Protein AF-A0A099NT18-F1 (afdb_monomer)

Nearest PDB structures (foldseek):
  1s94-assembly1_A  TM=5.233E-01  e=1.262E-01  Doryteuthis pealeii
  3lg7-assembly1_C  TM=5.034E-01  e=2.166E-01  synthetic construct
  5aqh-assembly1_B  TM=5.346E-01  e=1.780E+00  Homo sapiens

Radius of gyration: 22.54 Å; Cα contacts (8 Å, |Δi|>4): 81; chains: 1; bounding box: 54×45×61 Å

Foldseek 3Di:
DPPVVVVVVVVVVVVVVVVVVVVVVVVVVLVQLLCVLVVHDRPPDDDDDDDDDDDDDPPPPDDPPPPCPPPVLSVVLVVLLVQLVVLLVVLVVLVVVLVVDDVVRDVCNVVSVVVNVVSLVVLVVSLVVLVCSLVVDPDPSSSVSSCVSCVVVNVSSVVSNVVCCDVPVPDD

Sequence (172 aa):
MKKEGKRQNDAYKDINNLVKQNAKLSQQSWNINLKELLGLPSSSASTNATNNTLSRDTSDYDLGVNISLDTAKIESVKLTHTAAMEFLKLFWTQFNKTAESTPATDPNFKSDLIKLRKYYFSIRRCLERVDSQINNSEDEKEKEIKKQLLAPLIQSLKSALNRYEVSIVKPK

Solvent-accessible surface area (backbone atoms only — not comparable to full-atom values): 10254 Å² total; per-residue (Å²): 143,75,66,67,68,53,55,51,54,53,50,53,51,51,52,51,50,50,52,53,49,50,53,51,52,50,55,49,53,53,52,51,52,50,32,53,74,69,71,41,85,69,94,81,80,80,91,73,91,82,82,88,82,96,74,96,69,97,70,94,77,82,63,97,64,90,73,74,70,48,67,68,58,54,50,51,50,51,50,51,50,52,55,41,51,52,46,49,52,54,33,51,56,45,46,54,55,52,71,79,44,41,80,89,77,29,94,56,41,69,62,49,52,52,51,40,52,52,33,52,54,50,44,53,51,39,50,54,48,51,52,48,62,32,64,73,48,90,50,68,68,60,26,51,52,44,45,62,74,42,41,69,56,52,53,52,46,52,50,51,52,51,51,47,41,55,66,68,73,54,62,129

Mean predicted aligned error: 13.45 Å

Organism: Pichia kudriavzevii (NCBI:txid4909)

Secondary structure (DSSP, 8-state):
--SHHHHHHHHHHHHHHHHHHHHHHHHHHHHHHHHHHTT---S--------------------SS-----HHHHHHHHHHHHHHHHHHHHHHHHHHHHHS--TTT-TTHHHHHHHHHHHHHHHHHHHHHHHHHHHT-S-HHHHHHHHHHHHHHHHHHHHHHHHHIIIIIS--

pLDDT: mean 75.73, std 19.55, range [30.39, 96.69]

Structure (mmCIF, N/CA/C/O backbone):
data_AF-A0A099NT18-F1
#
_entry.id   AF-A0A099NT18-F1
#
loop_
_atom_site.group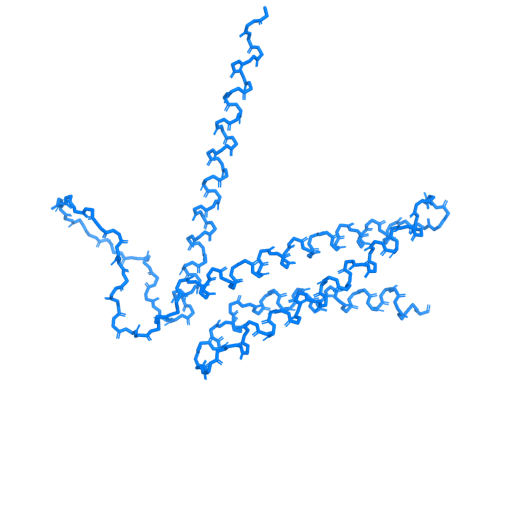_PDB
_atom_site.id
_atom_site.type_symbol
_atom_site.label_atom_id
_atom_site.label_alt_id
_atom_site.label_comp_id
_atom_site.label_asym_id
_atom_site.label_entity_id
_atom_site.label_seq_id
_atom_site.pdbx_PDB_ins_code
_atom_site.Cartn_x
_atom_site.Cartn_y
_atom_site.Cartn_z
_atom_site.occupancy
_atom_site.B_iso_or_equiv
_atom_site.auth_seq_id
_atom_site.auth_comp_id
_atom_site.auth_asym_id
_atom_site.auth_atom_id
_atom_site.pdbx_PDB_model_num
ATOM 1 N N . MET A 1 1 ? 33.902 35.297 7.355 1.00 46.06 1 MET A N 1
ATOM 2 C CA . MET A 1 1 ? 33.156 34.029 7.155 1.00 46.06 1 MET A CA 1
ATOM 3 C C . MET A 1 1 ? 32.213 33.687 8.333 1.00 46.06 1 MET A C 1
ATOM 5 O O . MET A 1 1 ? 32.282 32.590 8.857 1.00 46.06 1 MET A O 1
ATOM 9 N N . LYS A 1 2 ? 31.308 34.586 8.776 1.00 52.38 2 LYS A N 1
ATOM 10 C CA . LYS A 1 2 ? 30.372 34.324 9.910 1.00 52.38 2 LYS A CA 1
ATOM 11 C C . LYS A 1 2 ? 28.874 34.323 9.533 1.00 52.38 2 LYS A C 1
ATOM 13 O O . LYS A 1 2 ? 28.034 34.123 10.403 1.00 52.38 2 LYS A O 1
ATOM 18 N N . LYS A 1 3 ? 28.518 34.570 8.264 1.00 53.88 3 LYS A N 1
ATOM 19 C CA . LYS A 1 3 ? 27.113 34.700 7.820 1.00 53.88 3 LYS A CA 1
ATOM 20 C C . LYS A 1 3 ? 26.471 33.368 7.387 1.00 53.88 3 LYS A C 1
ATOM 22 O O . LYS A 1 3 ? 25.274 33.206 7.599 1.00 53.88 3 LYS A O 1
ATOM 27 N N . GLU A 1 4 ? 27.250 32.408 6.881 1.00 51.25 4 GLU A N 1
ATOM 28 C CA . GLU A 1 4 ? 26.756 31.094 6.420 1.00 51.25 4 GLU A CA 1
ATOM 29 C C . GLU A 1 4 ? 26.153 30.240 7.554 1.00 51.25 4 GLU A C 1
ATOM 31 O O . GLU A 1 4 ? 25.056 29.705 7.421 1.00 51.25 4 GLU A O 1
ATOM 36 N N . GLY A 1 5 ? 26.824 30.170 8.712 1.00 52.75 5 GLY A N 1
ATOM 37 C CA . GLY A 1 5 ? 26.396 29.317 9.832 1.00 52.75 5 GLY A CA 1
ATOM 38 C C . GLY A 1 5 ? 25.116 29.778 10.541 1.00 52.75 5 GLY A C 1
ATOM 39 O O . GLY A 1 5 ? 24.416 28.962 11.135 1.00 52.75 5 GLY A O 1
ATOM 40 N N . LYS A 1 6 ? 24.768 31.072 10.452 1.00 55.78 6 LYS A N 1
ATOM 41 C CA . LYS A 1 6 ? 23.513 31.606 11.015 1.00 55.78 6 LYS A CA 1
ATOM 42 C C . LYS A 1 6 ? 22.309 31.193 10.161 1.00 55.78 6 LYS A C 1
ATOM 44 O O . LYS A 1 6 ? 21.336 30.680 10.695 1.00 55.78 6 LYS A O 1
ATOM 49 N N . ARG A 1 7 ? 22.441 31.293 8.830 1.00 58.66 7 ARG A N 1
ATOM 50 C CA . ARG A 1 7 ? 21.402 30.888 7.866 1.00 58.66 7 ARG A CA 1
ATOM 51 C C . ARG A 1 7 ? 21.098 29.392 7.915 1.00 58.66 7 ARG A C 1
ATOM 53 O O . ARG A 1 7 ? 19.942 29.010 7.797 1.00 58.66 7 ARG A O 1
ATOM 60 N N . GLN A 1 8 ? 22.114 28.552 8.121 1.00 58.59 8 GLN A N 1
ATOM 61 C CA . GLN A 1 8 ? 21.904 27.114 8.303 1.00 58.59 8 GLN A CA 1
ATOM 62 C C . GLN A 1 8 ? 21.133 26.812 9.596 1.00 58.59 8 GLN A C 1
ATOM 64 O O . GLN A 1 8 ? 20.204 26.016 9.565 1.00 58.59 8 GLN A O 1
ATOM 69 N N . ASN A 1 9 ? 21.462 27.468 10.716 1.00 70.06 9 ASN A N 1
ATOM 70 C CA . ASN A 1 9 ? 20.764 27.268 11.994 1.00 70.06 9 ASN A CA 1
ATOM 71 C C . ASN A 1 9 ? 19.286 27.696 11.922 1.00 70.06 9 ASN A C 1
ATOM 73 O O . ASN A 1 9 ? 18.413 26.981 12.412 1.00 70.06 9 ASN A O 1
ATOM 77 N N . ASP A 1 10 ? 19.010 28.815 11.249 1.00 71.00 10 ASP A N 1
ATOM 78 C CA . ASP A 1 10 ? 17.645 29.297 11.023 1.00 71.00 10 ASP A CA 1
ATOM 79 C C . ASP A 1 10 ? 16.863 28.335 10.106 1.00 71.00 10 ASP A C 1
ATOM 81 O O . ASP A 1 10 ? 15.758 27.925 10.454 1.00 71.00 10 ASP A O 1
ATOM 85 N N . ALA A 1 11 ? 17.480 27.833 9.027 1.00 66.12 11 ALA A N 1
ATOM 86 C CA . ALA A 1 11 ? 16.874 26.815 8.164 1.00 66.12 11 ALA A CA 1
ATOM 87 C C . ALA A 1 11 ? 16.577 25.496 8.907 1.00 66.12 11 ALA A C 1
ATOM 89 O O . ALA A 1 11 ? 15.520 24.898 8.711 1.00 66.12 11 ALA A O 1
ATOM 90 N N . TYR A 1 12 ? 17.466 25.044 9.799 1.00 68.62 12 TYR A N 1
ATOM 91 C CA . TYR A 1 12 ? 17.216 23.861 10.632 1.00 68.62 12 TYR A CA 1
ATOM 92 C C . TYR A 1 12 ? 16.039 24.061 11.593 1.00 68.62 12 TYR A C 1
ATOM 94 O O . TYR A 1 12 ? 15.249 23.135 11.798 1.00 68.62 12 TYR A O 1
ATOM 102 N N . LYS A 1 13 ? 15.898 25.255 12.181 1.00 76.81 13 LYS A N 1
ATOM 103 C CA . LYS A 1 13 ? 14.752 25.584 13.040 1.00 76.81 13 LYS A CA 1
ATOM 104 C C . LYS A 1 13 ? 13.451 25.617 12.249 1.00 76.81 13 LYS A C 1
ATOM 106 O O . LYS A 1 13 ? 12.469 25.041 12.712 1.00 76.81 13 LYS A O 1
ATOM 111 N N . ASP A 1 14 ? 13.461 26.212 11.062 1.00 75.38 14 ASP A N 1
ATOM 112 C CA . ASP A 1 14 ? 12.287 26.280 10.192 1.00 75.38 14 ASP A CA 1
ATOM 113 C C . ASP A 1 14 ? 11.844 24.890 9.731 1.00 75.38 14 ASP A C 1
ATOM 115 O O . ASP A 1 14 ? 10.663 24.556 9.832 1.00 75.38 14 ASP A O 1
ATOM 119 N N . ILE A 1 15 ? 12.787 24.025 9.339 1.00 71.19 15 ILE A N 1
ATOM 120 C CA . ILE A 1 15 ? 12.497 22.625 8.998 1.00 71.19 15 ILE A CA 1
ATOM 121 C C . ILE A 1 15 ? 11.903 21.889 10.203 1.00 71.19 15 ILE A C 1
ATOM 123 O O . ILE A 1 15 ? 10.886 21.213 10.069 1.00 71.19 15 ILE A O 1
ATOM 127 N N . ASN A 1 16 ? 12.488 22.028 11.395 1.00 73.19 16 ASN A N 1
ATOM 128 C CA . ASN A 1 16 ? 11.977 21.358 12.593 1.00 73.19 16 ASN A CA 1
ATOM 129 C C . ASN A 1 16 ? 10.567 21.849 12.968 1.00 73.19 16 ASN A C 1
ATOM 131 O O . ASN A 1 16 ? 9.706 21.058 13.352 1.00 73.19 16 ASN A O 1
ATOM 135 N N . ASN A 1 17 ? 10.307 23.149 12.822 1.00 76.00 17 ASN A N 1
ATOM 136 C CA . ASN A 1 17 ? 8.990 23.732 13.060 1.00 76.00 17 ASN A CA 1
ATOM 137 C C . ASN A 1 17 ? 7.957 23.227 12.043 1.00 76.00 17 ASN A C 1
ATOM 139 O O . ASN A 1 17 ? 6.862 22.839 12.448 1.00 76.00 17 ASN A O 1
ATOM 143 N N . LEU A 1 18 ? 8.320 23.146 10.759 1.00 69.62 18 LEU A N 1
ATOM 144 C CA . LEU A 1 18 ? 7.474 22.571 9.709 1.00 69.62 18 LEU A CA 1
ATOM 145 C C . LEU A 1 18 ? 7.163 21.095 9.971 1.00 69.62 18 LEU A C 1
ATOM 147 O O . LEU A 1 18 ? 6.011 20.679 9.876 1.00 69.62 18 LEU A O 1
ATOM 151 N N . VAL A 1 19 ? 8.165 20.302 10.359 1.00 66.94 19 VAL A N 1
ATOM 152 C CA . VAL A 1 19 ? 7.977 18.884 10.702 1.00 66.94 19 VAL A CA 1
ATOM 153 C C . VAL A 1 19 ? 7.013 18.736 11.880 1.00 66.94 19 VAL A C 1
ATOM 155 O O . VAL A 1 19 ? 6.089 17.926 11.816 1.00 66.94 19 VAL A O 1
ATOM 158 N N . LYS A 1 20 ? 7.163 19.553 12.929 1.00 68.62 20 LYS A N 1
ATOM 159 C CA . LYS A 1 20 ? 6.253 19.550 14.087 1.00 68.62 20 LYS A CA 1
ATOM 160 C C . LYS A 1 20 ? 4.830 19.969 13.719 1.00 68.62 20 LYS A C 1
ATOM 162 O O . LYS A 1 20 ? 3.879 19.344 14.186 1.00 68.62 20 LYS A O 1
ATOM 167 N N . GLN A 1 21 ? 4.671 21.001 12.890 1.00 71.19 21 GLN A N 1
ATOM 168 C CA . GLN A 1 21 ? 3.358 21.438 12.410 1.00 71.19 21 GLN A CA 1
ATOM 169 C C . GLN A 1 21 ? 2.682 20.348 11.576 1.00 71.19 21 GLN A C 1
ATOM 171 O O . GLN A 1 21 ? 1.530 20.016 11.842 1.00 71.19 21 GLN A O 1
ATOM 176 N N . ASN A 1 22 ? 3.408 19.723 10.649 1.00 66.38 22 ASN A N 1
ATOM 177 C CA . ASN A 1 22 ? 2.886 18.630 9.829 1.00 66.38 22 ASN A CA 1
ATOM 178 C C . ASN A 1 22 ? 2.516 17.402 10.666 1.00 66.38 22 ASN A C 1
ATOM 180 O O . ASN A 1 22 ? 1.471 16.799 10.432 1.00 66.38 22 ASN A O 1
ATOM 184 N N . ALA A 1 23 ? 3.319 17.059 11.677 1.00 63.12 23 ALA A N 1
ATOM 185 C CA . ALA A 1 23 ? 2.989 15.987 12.612 1.00 63.12 23 ALA A CA 1
ATOM 186 C C . ALA A 1 23 ? 1.685 16.286 13.371 1.00 63.12 23 ALA A C 1
ATOM 188 O O . ALA A 1 23 ? 0.809 15.424 13.455 1.00 63.12 23 ALA A O 1
ATOM 189 N N . LYS A 1 24 ? 1.515 17.526 13.854 1.00 66.94 24 LYS A N 1
ATOM 190 C CA . LYS A 1 24 ? 0.298 17.958 14.556 1.00 66.94 24 LYS A CA 1
ATOM 191 C C . LYS A 1 24 ? -0.931 17.937 13.646 1.00 66.94 24 LYS A C 1
ATOM 193 O O . LYS A 1 24 ? -1.961 17.397 14.041 1.00 66.94 24 LYS A O 1
ATOM 198 N N . LEU A 1 25 ? -0.821 18.482 12.434 1.00 67.75 25 LEU A N 1
ATOM 199 C CA . LEU A 1 25 ? -1.904 18.491 11.446 1.00 67.75 25 LEU A CA 1
ATOM 200 C C . LEU A 1 25 ? -2.300 17.068 11.035 1.00 67.75 25 LEU A C 1
ATOM 202 O O . LEU A 1 25 ? -3.487 16.756 10.976 1.00 67.75 25 LEU A O 1
ATOM 206 N N . SER A 1 26 ? -1.317 16.187 10.826 1.00 65.50 26 SER A N 1
ATOM 207 C CA . SER A 1 26 ? -1.553 14.771 10.534 1.00 65.50 26 SER A CA 1
ATOM 208 C C . SER A 1 26 ? -2.322 14.096 11.672 1.00 65.50 26 SER A C 1
ATOM 210 O O . SER A 1 26 ? -3.380 13.509 11.447 1.00 65.50 26 SER A O 1
ATOM 212 N N . GLN A 1 27 ? -1.867 14.255 12.919 1.00 68.31 27 GLN A N 1
ATOM 213 C CA . GLN A 1 27 ? -2.538 13.672 14.081 1.00 68.31 27 GLN A CA 1
ATOM 214 C C . GLN A 1 27 ? -3.975 14.190 14.245 1.00 68.31 27 GLN A C 1
ATOM 216 O O . GLN A 1 27 ? -4.884 13.410 14.528 1.00 68.31 27 GLN A O 1
ATOM 221 N N . GLN A 1 28 ? -4.192 15.491 14.037 1.00 68.81 28 GLN A N 1
ATOM 222 C CA . GLN A 1 28 ? -5.520 16.101 14.100 1.00 68.81 28 GLN A CA 1
ATOM 223 C C . GLN A 1 28 ? -6.445 15.567 13.005 1.00 68.81 28 GLN A C 1
ATOM 225 O O . GLN A 1 28 ? -7.573 15.190 13.310 1.00 68.81 28 GLN A O 1
ATOM 230 N N . SER A 1 29 ? -5.967 15.462 11.762 1.00 69.56 29 SER A N 1
ATOM 231 C CA . SER A 1 29 ? -6.752 14.920 10.649 1.00 69.56 29 SER A CA 1
ATOM 232 C C . SER A 1 29 ? -7.195 13.479 10.906 1.00 69.56 29 SER A C 1
ATOM 234 O O . SER A 1 29 ? -8.339 13.138 10.615 1.00 69.56 29 SER A O 1
ATOM 236 N N . TRP A 1 30 ? -6.321 12.644 11.479 1.00 69.06 30 TRP A N 1
ATOM 237 C CA . TRP A 1 30 ? -6.666 11.268 11.850 1.00 69.06 30 TRP A CA 1
ATOM 238 C C . TRP A 1 30 ? -7.731 11.212 12.943 1.00 69.06 30 TRP A C 1
ATOM 240 O O . TRP A 1 30 ? -8.675 10.433 12.842 1.00 69.06 30 TRP A O 1
ATOM 250 N N . ASN A 1 31 ? -7.602 12.054 13.970 1.00 69.56 31 ASN A N 1
ATOM 251 C CA . ASN A 1 31 ? -8.562 12.095 15.070 1.00 69.56 31 ASN A CA 1
ATOM 252 C C . ASN A 1 31 ? -9.932 12.631 14.629 1.00 69.56 31 ASN A C 1
ATOM 254 O O . ASN A 1 31 ? -10.946 12.151 15.121 1.00 69.56 31 ASN A O 1
ATOM 258 N N . ILE A 1 32 ? -9.977 13.601 13.710 1.00 70.75 32 ILE A N 1
ATOM 259 C CA . ILE A 1 32 ? -11.234 14.116 13.144 1.00 70.75 32 ILE A CA 1
ATOM 260 C C . ILE A 1 32 ? -11.945 13.016 12.355 1.00 70.75 32 ILE A C 1
ATOM 262 O O . ILE A 1 32 ? -13.120 12.767 12.598 1.00 70.75 32 ILE A O 1
ATOM 266 N N . ASN A 1 33 ? -11.219 12.317 11.480 1.00 68.56 33 ASN A N 1
ATOM 267 C CA . ASN A 1 33 ? -11.785 11.260 10.643 1.00 68.56 33 ASN A CA 1
ATOM 268 C C . ASN A 1 33 ? -12.304 10.087 11.497 1.00 68.56 33 ASN A C 1
ATOM 270 O O . ASN A 1 33 ? -13.414 9.616 11.298 1.00 68.56 33 ASN A O 1
ATOM 274 N N . LEU A 1 34 ? -11.560 9.692 12.539 1.00 70.94 34 LEU A N 1
ATOM 275 C CA . LEU A 1 34 ? -12.030 8.712 13.526 1.00 70.94 34 LEU A CA 1
ATOM 276 C C . LEU A 1 34 ? -13.299 9.169 14.259 1.00 70.94 34 LEU A C 1
ATOM 278 O O . LEU A 1 34 ? -14.207 8.366 14.439 1.00 70.94 34 LEU A O 1
ATOM 282 N N . LYS A 1 35 ? -13.381 10.438 14.684 1.00 68.31 35 LYS A N 1
ATOM 283 C CA . LYS A 1 35 ? -14.573 10.975 15.362 1.00 68.31 35 LYS A CA 1
ATOM 284 C C . LYS A 1 35 ? -15.799 10.966 14.451 1.00 68.31 35 LYS A C 1
ATOM 286 O O . LYS A 1 35 ? -16.855 10.525 14.890 1.00 68.31 35 LYS A O 1
ATOM 291 N N . GLU A 1 36 ? -15.639 11.394 13.202 1.00 70.56 36 GLU A N 1
ATOM 292 C CA . GLU A 1 36 ? -16.696 11.355 12.188 1.00 70.56 36 GLU A CA 1
ATOM 293 C C . GLU A 1 36 ? -17.185 9.920 11.958 1.00 70.56 36 GLU A C 1
ATOM 295 O O . GLU A 1 36 ? -18.386 9.657 11.997 1.00 70.56 36 GLU A O 1
ATOM 300 N N . LEU A 1 37 ? -16.254 8.972 11.828 1.00 67.62 37 LEU A N 1
ATOM 301 C CA . LEU A 1 37 ? -16.565 7.562 11.612 1.00 67.62 37 LEU A CA 1
ATOM 302 C C . LEU A 1 37 ? -17.276 6.903 12.805 1.00 67.62 37 LEU A C 1
ATOM 304 O O . LEU A 1 37 ? -18.096 6.004 12.642 1.00 67.62 37 LEU A O 1
ATOM 308 N N . LEU A 1 38 ? -16.964 7.366 14.014 1.00 66.88 38 LEU A N 1
ATOM 309 C CA . LEU A 1 38 ? -17.604 6.947 15.259 1.00 66.88 38 LEU A CA 1
ATOM 310 C C . LEU A 1 38 ? -18.948 7.653 15.512 1.00 66.88 38 LEU A C 1
ATOM 312 O O . LEU A 1 38 ? -19.583 7.389 16.533 1.00 66.88 38 LEU A O 1
ATOM 316 N N . GLY A 1 39 ? -19.382 8.554 14.622 1.00 60.97 39 GLY A N 1
ATOM 317 C CA . GLY A 1 39 ? -20.594 9.355 14.802 1.00 60.97 39 GLY A CA 1
ATOM 318 C C . GLY A 1 39 ? -20.507 10.337 15.974 1.00 60.97 39 GLY A C 1
ATOM 319 O O . GLY A 1 39 ? -21.534 10.779 16.490 1.00 60.97 39 GLY A O 1
ATOM 320 N N . LEU A 1 40 ? -19.293 10.663 16.427 1.00 62.22 40 LEU A N 1
ATOM 321 C CA . LEU A 1 40 ? -19.062 11.627 17.496 1.00 62.22 40 LEU A CA 1
ATOM 322 C C . LEU A 1 40 ? -19.158 13.048 16.928 1.00 62.22 40 LEU A C 1
ATOM 324 O O . LEU A 1 40 ? -18.695 13.290 15.811 1.00 62.22 40 LEU A O 1
ATOM 328 N N . PRO A 1 41 ? -19.713 14.015 17.681 1.00 53.25 41 PRO A N 1
ATOM 329 C CA . PRO A 1 41 ? -19.813 15.388 17.213 1.00 53.25 41 PRO A CA 1
ATOM 330 C C . PRO A 1 41 ? -18.415 15.943 16.916 1.00 53.25 41 PRO A C 1
ATOM 332 O O . PRO A 1 41 ? -17.593 16.152 17.815 1.00 53.25 41 PRO A O 1
ATOM 335 N N . SER A 1 42 ? -18.143 16.182 15.631 1.00 49.34 42 SER A N 1
ATOM 336 C CA . SER A 1 42 ? -16.995 16.956 15.176 1.00 49.34 42 SER A CA 1
ATOM 337 C C . SER A 1 42 ? -17.062 18.318 15.855 1.00 49.34 42 SER A C 1
ATOM 339 O O . SER A 1 42 ? -18.068 19.017 15.748 1.00 49.34 42 SER A O 1
ATOM 341 N N . SER A 1 43 ? -16.021 18.687 16.604 1.00 51.41 43 SER A N 1
ATOM 342 C CA . SER A 1 43 ? -15.929 19.968 17.311 1.00 51.41 43 SER A CA 1
ATOM 343 C C . SER A 1 43 ? -15.765 21.115 16.308 1.00 51.41 43 SER A C 1
ATOM 345 O O . SER A 1 43 ? -14.704 21.715 16.180 1.00 51.41 43 SER A O 1
ATOM 347 N N . SER A 1 44 ? -16.827 21.401 15.568 1.00 45.59 44 SER A N 1
ATOM 348 C CA . SER A 1 44 ? -16.969 22.526 14.656 1.00 45.59 44 SER A CA 1
ATOM 349 C C . SER A 1 44 ? -18.318 23.199 14.900 1.00 45.59 44 SER A C 1
ATOM 351 O O . SER A 1 44 ? -19.104 23.353 13.976 1.00 45.59 44 SER A O 1
ATOM 353 N N . ALA A 1 45 ? -18.601 23.529 16.163 1.00 45.75 45 ALA A N 1
ATOM 354 C CA . ALA A 1 45 ? -19.480 24.620 16.599 1.00 45.75 45 ALA A CA 1
ATOM 355 C C . ALA A 1 45 ? -19.668 24.545 18.124 1.00 45.75 45 ALA A C 1
ATOM 357 O O . ALA A 1 45 ? -20.560 23.873 18.625 1.00 45.75 45 ALA A O 1
ATOM 358 N N . SER A 1 46 ? -18.842 25.272 18.873 1.00 35.22 46 SER A N 1
ATOM 359 C CA . SER A 1 46 ? -19.266 25.808 20.169 1.00 35.22 46 SER A CA 1
ATOM 360 C C . SER A 1 46 ? -18.764 27.238 20.259 1.00 35.22 46 SER A C 1
ATOM 362 O O . SER A 1 46 ? -17.744 27.544 20.872 1.00 35.22 46 SER A O 1
ATOM 364 N N . THR A 1 47 ? -19.473 28.127 19.573 1.00 45.00 47 THR A N 1
ATOM 365 C CA . THR A 1 47 ? -19.531 29.529 19.965 1.00 45.00 47 THR A CA 1
ATOM 366 C C . THR A 1 47 ? -20.148 29.582 21.359 1.00 45.00 47 THR A C 1
ATOM 368 O O . THR A 1 47 ? -21.342 29.330 21.495 1.00 45.00 47 THR A O 1
ATOM 371 N N . ASN A 1 48 ? -19.341 29.833 22.389 1.00 36.97 48 ASN A N 1
ATOM 372 C CA . ASN A 1 48 ? -19.622 30.836 23.418 1.00 36.97 48 ASN A CA 1
ATOM 373 C C . ASN A 1 48 ? -18.522 30.860 24.482 1.00 36.97 48 ASN A C 1
ATOM 375 O O . ASN A 1 48 ? -18.022 29.838 24.940 1.00 36.97 48 ASN A O 1
ATOM 379 N N . ALA A 1 49 ? -18.144 32.085 24.829 1.00 42.78 49 ALA A N 1
ATOM 380 C CA . ALA A 1 49 ? -17.145 32.439 25.814 1.00 42.78 49 ALA A CA 1
ATOM 381 C C . ALA A 1 49 ? -17.517 31.975 27.228 1.00 42.78 49 ALA A C 1
ATOM 383 O O . ALA A 1 49 ? -18.672 32.084 27.632 1.00 42.78 49 ALA A O 1
ATOM 384 N N . THR A 1 50 ? -16.523 31.571 28.018 1.00 34.72 50 THR A N 1
ATOM 385 C CA . THR A 1 50 ? -16.396 31.962 29.433 1.00 34.72 50 THR A CA 1
ATOM 386 C C . THR A 1 50 ? -14.988 31.652 29.951 1.00 34.72 50 THR A C 1
ATOM 388 O O . THR A 1 50 ? -14.289 30.774 29.454 1.0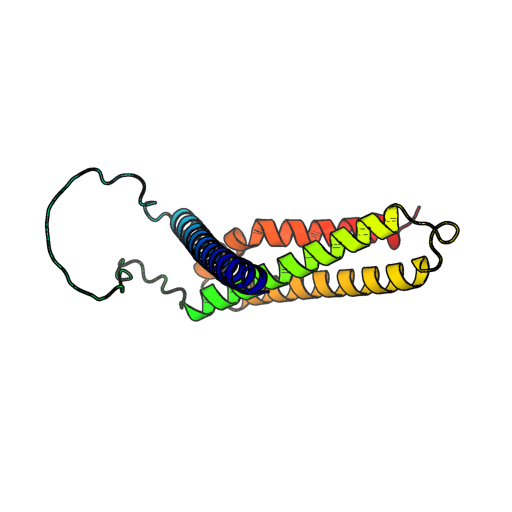0 34.72 50 THR A O 1
ATOM 391 N N . ASN A 1 51 ? -14.554 32.488 30.889 1.00 40.53 51 ASN A N 1
ATOM 392 C CA . ASN A 1 51 ? -13.185 32.700 31.349 1.00 40.53 51 ASN A CA 1
ATOM 393 C C . ASN A 1 51 ? -12.614 31.581 32.242 1.00 40.53 51 ASN A C 1
ATOM 395 O O . ASN A 1 51 ? -13.356 30.909 32.944 1.00 40.53 51 ASN A O 1
ATOM 399 N N . ASN A 1 52 ? -11.274 31.536 32.301 1.00 41.00 52 ASN A N 1
ATOM 400 C CA . ASN A 1 52 ? -10.415 31.060 33.399 1.00 41.00 52 ASN A CA 1
ATOM 401 C C . ASN A 1 52 ? -10.728 29.700 34.050 1.00 41.00 52 ASN A C 1
ATOM 403 O O . ASN A 1 52 ? -11.552 29.634 34.951 1.00 41.00 52 ASN A O 1
ATOM 407 N N . THR A 1 53 ? -9.871 28.695 33.833 1.00 32.09 53 THR A N 1
ATOM 408 C CA . THR A 1 53 ? -8.911 28.242 34.868 1.00 32.09 53 THR A CA 1
ATOM 409 C C . THR A 1 53 ? -7.852 27.309 34.281 1.00 32.09 53 THR A C 1
ATOM 411 O O . THR A 1 53 ? -8.113 26.471 33.424 1.00 32.09 53 THR A O 1
ATOM 414 N N . LEU A 1 54 ? -6.625 27.495 34.757 1.00 50.00 54 LEU A N 1
ATOM 415 C CA . LEU A 1 54 ? -5.440 26.713 34.453 1.00 50.00 54 LEU A CA 1
ATOM 416 C C . LEU A 1 54 ? -5.502 25.386 35.230 1.00 50.00 54 LEU A C 1
ATOM 418 O O . LEU A 1 54 ? -5.180 25.374 36.412 1.00 50.00 54 LEU A O 1
ATOM 422 N N . SER A 1 55 ? -5.869 24.285 34.571 1.00 31.75 55 SER A N 1
ATOM 423 C CA . SER A 1 55 ? -5.579 22.931 35.056 1.00 31.75 55 SER A CA 1
ATOM 424 C C . SER A 1 55 ? -5.060 22.068 33.915 1.00 31.75 55 SER A C 1
ATOM 426 O O . SER A 1 55 ? -5.746 21.725 32.958 1.00 31.75 55 SER A O 1
ATOM 428 N N . ARG A 1 56 ? -3.770 21.784 34.041 1.00 45.22 56 ARG A N 1
ATOM 429 C CA . ARG A 1 56 ? -2.993 20.779 33.336 1.00 45.22 56 ARG A CA 1
ATOM 430 C C . ARG A 1 56 ? -3.532 19.401 33.724 1.00 45.22 56 ARG A C 1
ATOM 432 O O . ARG A 1 56 ? -3.270 18.966 34.831 1.00 45.22 56 ARG A O 1
ATOM 439 N N . ASP A 1 57 ? -4.269 18.779 32.812 1.00 30.39 57 ASP A N 1
ATOM 440 C CA . ASP A 1 57 ? -4.224 17.344 32.507 1.00 30.39 57 ASP A CA 1
ATOM 441 C C . ASP A 1 57 ? -5.027 17.110 31.223 1.00 30.39 57 ASP A C 1
ATOM 443 O O . ASP A 1 57 ? -6.253 17.105 31.192 1.00 30.39 57 ASP A O 1
ATOM 447 N N . THR A 1 58 ? -4.316 16.989 30.103 1.00 37.06 58 THR A N 1
ATOM 448 C CA . THR A 1 58 ? -4.887 16.584 28.817 1.00 37.06 58 THR A CA 1
ATOM 449 C C . THR A 1 58 ? -5.183 15.087 28.848 1.00 37.06 58 THR A C 1
ATOM 451 O O . THR A 1 58 ? -4.451 14.291 28.262 1.00 37.06 58 THR A O 1
ATOM 454 N N . SER A 1 59 ? -6.253 14.704 29.531 1.00 41.19 59 SER A N 1
ATOM 455 C CA . SER A 1 59 ? -6.908 13.407 29.376 1.00 41.19 59 SER A CA 1
ATOM 456 C C . SER A 1 59 ? -8.395 13.644 29.143 1.00 41.19 59 SER A C 1
ATOM 458 O O . SER A 1 59 ? -9.234 13.264 29.949 1.00 41.19 59 SER A O 1
ATOM 460 N N . ASP A 1 60 ? -8.720 14.302 28.031 1.00 34.81 60 ASP A N 1
ATOM 461 C CA . ASP A 1 60 ? -10.102 14.522 27.588 1.00 34.81 60 ASP A CA 1
ATOM 462 C C . ASP A 1 60 ? -10.623 13.284 26.820 1.00 34.81 60 ASP A C 1
ATOM 464 O O . ASP A 1 60 ? -11.060 13.354 25.671 1.00 34.81 60 ASP A O 1
ATOM 468 N N . TYR A 1 61 ? -10.471 12.112 27.449 1.00 41.12 61 TYR A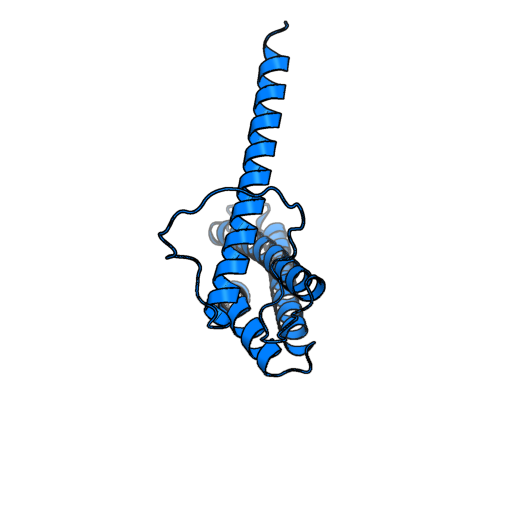 N 1
ATOM 469 C CA . TYR A 1 61 ? -10.957 10.810 26.980 1.00 41.12 61 TYR A CA 1
ATOM 470 C C . TYR A 1 61 ? -11.803 10.156 28.079 1.00 41.12 61 TYR A C 1
ATOM 472 O O . TYR A 1 61 ? -11.485 9.070 28.550 1.00 41.12 61 TYR A O 1
ATOM 480 N N . ASP A 1 62 ? -12.876 10.821 28.499 1.00 40.53 62 ASP A N 1
ATOM 481 C CA . ASP A 1 62 ? -13.960 10.170 29.242 1.00 40.53 62 ASP A CA 1
ATOM 482 C C . ASP A 1 62 ? -15.305 10.538 28.601 1.00 40.53 62 ASP A C 1
ATOM 484 O O . ASP A 1 62 ? -16.108 11.319 29.104 1.00 40.53 62 ASP A O 1
ATOM 488 N N . LEU A 1 63 ? -15.498 10.036 27.380 1.00 38.00 63 LEU A N 1
ATOM 489 C CA . LEU A 1 63 ? -16.778 10.034 26.680 1.00 38.00 63 LEU A CA 1
ATOM 490 C C . LEU A 1 63 ? -17.327 8.621 26.834 1.00 38.00 63 LEU A C 1
ATOM 492 O O . LEU A 1 63 ? -16.753 7.702 26.262 1.00 38.00 63 LEU A O 1
ATOM 496 N N . GLY A 1 64 ? -18.416 8.460 27.593 1.00 34.88 64 GLY A N 1
ATOM 497 C CA . GLY A 1 64 ? -19.077 7.200 27.976 1.00 34.88 64 GLY A CA 1
ATOM 498 C C . GLY A 1 64 ? -19.595 6.287 26.849 1.00 34.88 64 GLY A C 1
ATOM 499 O O . GLY A 1 64 ? -20.588 5.586 27.024 1.00 34.88 64 GLY A O 1
ATOM 500 N N . VAL A 1 65 ? -18.925 6.256 25.700 1.00 37.78 65 VAL A N 1
ATOM 501 C CA . VAL A 1 65 ? -18.915 5.164 24.733 1.00 37.78 65 VAL A CA 1
ATOM 502 C C . VAL A 1 65 ? -17.556 4.481 24.888 1.00 37.78 65 VAL A C 1
ATOM 504 O O . VAL A 1 65 ? -16.538 5.002 24.445 1.00 37.78 65 VAL A O 1
ATOM 507 N N . ASN A 1 66 ? -17.533 3.315 25.534 1.00 37.44 66 ASN A N 1
ATOM 508 C CA . ASN A 1 66 ? -16.329 2.524 25.801 1.00 37.44 66 ASN A CA 1
ATOM 509 C C . ASN A 1 66 ? -15.777 1.865 24.515 1.00 37.44 66 ASN A C 1
ATOM 511 O O . ASN A 1 66 ? -15.614 0.654 24.446 1.00 37.44 66 ASN A O 1
ATOM 515 N N . ILE A 1 67 ? -15.518 2.652 23.468 1.00 47.38 67 ILE A N 1
ATOM 516 C CA . ILE A 1 67 ? -14.605 2.273 22.389 1.00 47.38 67 ILE A CA 1
ATOM 517 C C . ILE A 1 67 ? -13.255 2.843 22.812 1.00 47.38 67 ILE A C 1
ATOM 519 O O . ILE A 1 67 ? -12.736 3.797 22.234 1.00 47.38 67 ILE A O 1
ATOM 523 N N . SER A 1 68 ? -12.688 2.272 23.877 1.00 48.53 68 SER A N 1
ATOM 524 C CA . SER A 1 68 ? -11.259 2.405 24.142 1.00 48.53 68 SER A CA 1
ATOM 525 C C . SER A 1 68 ? -10.526 1.579 23.084 1.00 48.53 68 SER A C 1
ATOM 527 O O . SER A 1 68 ? -9.996 0.496 23.323 1.00 48.53 68 SER A O 1
ATOM 529 N N . LEU A 1 69 ? -10.530 2.079 21.845 1.00 55.69 69 LEU A N 1
ATOM 530 C CA . LEU A 1 69 ? -9.516 1.706 20.875 1.00 55.69 69 LEU A CA 1
ATOM 531 C C . LEU A 1 69 ? -8.204 2.144 21.514 1.00 55.69 69 LEU A C 1
ATOM 533 O O . LEU A 1 69 ? -7.849 3.320 21.470 1.00 55.69 69 LEU A O 1
ATOM 537 N N . ASP A 1 70 ? -7.571 1.195 22.202 1.00 67.50 70 ASP A N 1
ATOM 538 C CA . ASP A 1 70 ? -6.306 1.372 22.894 1.00 67.50 70 ASP A CA 1
ATOM 539 C C . ASP A 1 70 ? -5.390 2.214 22.005 1.00 67.50 70 ASP A C 1
ATOM 541 O O . ASP A 1 70 ? -5.192 1.907 20.824 1.00 67.50 70 ASP A O 1
ATOM 545 N N . THR A 1 71 ? -4.884 3.318 22.550 1.00 69.38 71 THR A N 1
ATOM 546 C CA . THR A 1 71 ? -4.030 4.266 21.834 1.00 69.38 71 THR A CA 1
ATOM 547 C C . THR A 1 71 ? -2.898 3.535 21.107 1.00 69.38 71 THR A C 1
ATOM 549 O O . THR A 1 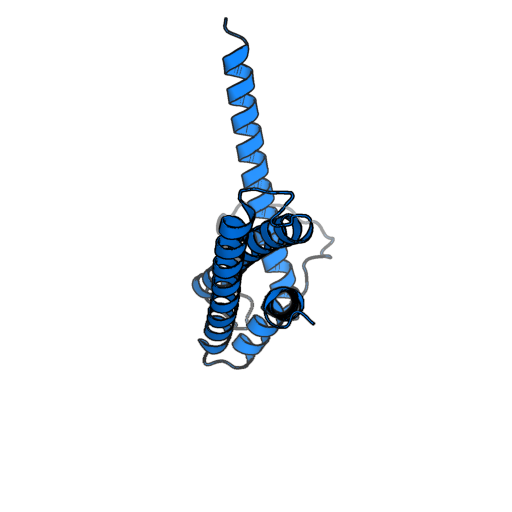71 ? -2.547 3.906 19.986 1.00 69.38 71 THR A O 1
ATOM 552 N N . ALA A 1 72 ? -2.388 2.434 21.674 1.00 74.50 72 ALA A N 1
ATOM 553 C CA . ALA A 1 72 ? -1.389 1.589 21.027 1.00 74.50 72 ALA A CA 1
ATOM 554 C C . ALA A 1 72 ? -1.895 0.919 19.733 1.00 74.50 72 ALA A C 1
ATOM 556 O O . ALA A 1 72 ? -1.158 0.843 18.746 1.00 74.50 72 ALA A O 1
ATOM 557 N N . LYS A 1 73 ? -3.157 0.475 19.687 1.00 76.62 73 LYS A N 1
ATOM 558 C CA . LYS A 1 73 ? -3.789 -0.087 18.481 1.00 76.62 73 LYS A CA 1
ATOM 559 C C . LYS A 1 73 ? -3.968 0.974 17.398 1.00 76.62 73 LYS A C 1
ATOM 561 O O . LYS A 1 73 ? -3.659 0.708 16.238 1.00 76.62 73 LYS A O 1
ATOM 566 N N . ILE A 1 74 ? -4.412 2.181 17.761 1.00 77.69 74 ILE A N 1
ATOM 567 C CA . ILE A 1 74 ? -4.548 3.296 16.808 1.00 77.69 74 ILE A CA 1
ATOM 568 C C . ILE A 1 74 ? -3.183 3.656 16.212 1.00 77.69 74 ILE A C 1
ATOM 570 O O . ILE A 1 74 ? -3.056 3.794 14.994 1.00 77.69 74 ILE A O 1
ATOM 574 N N . GLU A 1 75 ? -2.148 3.770 17.043 1.00 80.94 75 GLU A N 1
ATOM 575 C CA . GLU A 1 75 ? -0.792 4.052 16.568 1.00 80.94 75 GLU A CA 1
ATOM 576 C C . GLU A 1 75 ? -0.238 2.912 15.696 1.00 80.94 75 GLU A C 1
ATOM 578 O O . GLU A 1 75 ? 0.402 3.174 14.679 1.00 80.94 75 GLU A O 1
ATOM 583 N N . SER A 1 76 ? -0.565 1.650 15.998 1.00 84.88 76 SER A N 1
ATOM 584 C CA . SER A 1 76 ? -0.220 0.505 15.140 1.00 84.88 76 SER A CA 1
ATOM 585 C C . SER A 1 76 ? -0.862 0.600 13.747 1.00 84.88 76 SER A C 1
ATOM 587 O O . SER A 1 76 ? -0.199 0.381 12.723 1.00 84.88 76 SER A O 1
ATOM 589 N N . VAL A 1 77 ? -2.138 0.995 13.686 1.00 85.19 77 VAL A N 1
ATOM 590 C CA . VAL A 1 77 ? -2.866 1.213 12.427 1.00 85.19 77 VAL A CA 1
ATOM 591 C C . VAL A 1 77 ? -2.261 2.383 11.645 1.00 85.19 77 VAL A C 1
ATOM 593 O O . VAL A 1 77 ? -1.978 2.238 10.453 1.00 85.19 77 VAL A O 1
ATOM 596 N N . LYS A 1 78 ? -1.975 3.513 12.303 1.00 85.94 78 LYS A N 1
ATOM 597 C CA . LYS A 1 78 ? -1.322 4.679 11.678 1.00 85.94 78 LYS A CA 1
ATOM 598 C C . LYS A 1 78 ? 0.068 4.353 11.146 1.00 85.94 78 LYS A C 1
ATOM 600 O O . LYS A 1 78 ? 0.422 4.780 10.043 1.00 85.94 78 LYS A O 1
ATOM 605 N N . LEU A 1 79 ? 0.857 3.591 11.902 1.00 86.94 79 LEU A N 1
ATOM 606 C CA . LEU A 1 79 ? 2.188 3.159 11.486 1.00 86.94 79 LEU A CA 1
ATOM 607 C C . LEU A 1 79 ? 2.101 2.270 10.242 1.00 86.94 79 LEU A C 1
ATOM 609 O O . LEU A 1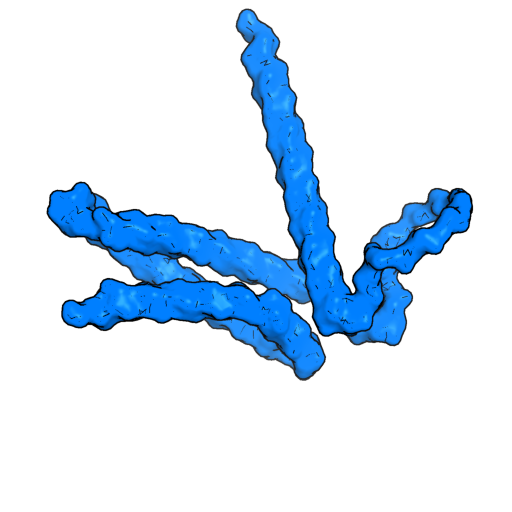 79 ? 2.833 2.487 9.275 1.00 86.94 79 LEU A O 1
ATOM 613 N N . THR A 1 80 ? 1.166 1.316 10.238 1.00 89.38 80 THR A N 1
ATOM 614 C CA . THR A 1 80 ? 0.907 0.442 9.085 1.00 89.38 80 THR A CA 1
ATOM 615 C C . THR A 1 80 ? 0.499 1.257 7.861 1.00 89.38 80 THR A C 1
ATOM 617 O O . THR A 1 80 ? 1.051 1.056 6.777 1.00 89.38 80 THR A O 1
ATOM 620 N N . HIS A 1 81 ? -0.406 2.221 8.040 1.00 90.06 81 HIS A N 1
ATOM 621 C CA . HIS A 1 81 ? -0.842 3.117 6.977 1.00 90.06 81 HIS A CA 1
ATOM 622 C C . HIS A 1 81 ? 0.324 3.933 6.404 1.00 90.06 81 HIS A C 1
ATOM 624 O O . HIS A 1 81 ? 0.540 3.955 5.193 1.00 90.06 81 HIS A O 1
ATOM 630 N N . THR A 1 82 ? 1.112 4.569 7.271 1.00 89.44 82 THR A N 1
ATOM 631 C CA . THR A 1 82 ? 2.249 5.412 6.870 1.00 89.44 82 THR A CA 1
ATOM 632 C C . THR A 1 82 ? 3.299 4.602 6.111 1.00 89.44 82 THR A C 1
ATOM 634 O O . THR A 1 82 ? 3.728 5.002 5.031 1.00 89.44 82 THR A O 1
ATOM 637 N N . ALA A 1 83 ? 3.660 3.417 6.612 1.00 91.62 83 ALA A N 1
ATOM 638 C CA . ALA A 1 83 ? 4.612 2.541 5.935 1.00 91.62 83 ALA A CA 1
ATOM 639 C C . ALA A 1 83 ? 4.103 2.082 4.556 1.00 91.62 83 ALA A C 1
ATOM 641 O O . ALA A 1 83 ? 4.864 2.060 3.588 1.00 91.62 83 ALA A O 1
ATOM 642 N N . ALA A 1 84 ? 2.817 1.735 4.445 1.00 92.94 84 ALA A N 1
ATOM 643 C CA . ALA A 1 84 ? 2.216 1.334 3.175 1.00 92.94 84 ALA A CA 1
ATOM 644 C C . ALA A 1 84 ? 2.191 2.481 2.149 1.00 92.94 84 ALA A C 1
ATOM 646 O O . ALA A 1 84 ? 2.464 2.251 0.970 1.00 92.94 84 ALA A O 1
ATOM 647 N N . MET A 1 85 ? 1.936 3.714 2.596 1.00 92.88 85 MET A N 1
ATOM 648 C CA . MET A 1 85 ? 1.978 4.908 1.747 1.00 92.88 85 MET A CA 1
ATOM 649 C C . MET A 1 85 ? 3.376 5.185 1.185 1.00 92.88 85 MET A C 1
ATOM 651 O O . MET A 1 85 ? 3.505 5.506 0.002 1.00 92.88 85 MET A O 1
ATOM 655 N N . GLU A 1 86 ? 4.429 5.001 1.983 1.00 93.62 86 GLU A N 1
ATOM 656 C CA . GLU A 1 86 ? 5.807 5.143 1.494 1.00 93.62 86 GLU A CA 1
ATOM 657 C C . GLU A 1 86 ? 6.137 4.098 0.420 1.00 93.62 86 GLU A C 1
ATOM 659 O O . GLU A 1 86 ? 6.682 4.433 -0.634 1.00 93.62 86 GLU A O 1
ATOM 664 N N . PHE A 1 87 ? 5.731 2.838 0.612 1.00 94.06 87 PHE A N 1
ATOM 665 C CA . PHE A 1 87 ? 5.908 1.822 -0.429 1.00 94.06 87 PHE A CA 1
ATOM 666 C C . PHE A 1 87 ? 5.093 2.119 -1.691 1.00 94.06 87 PHE A C 1
ATOM 668 O O . PHE A 1 87 ? 5.605 1.895 -2.787 1.00 94.06 87 PHE A O 1
ATOM 675 N N . LEU A 1 88 ? 3.874 2.657 -1.567 1.00 95.38 88 LEU A N 1
ATOM 676 C CA . LEU A 1 88 ? 3.070 3.104 -2.712 1.00 95.38 88 LEU A CA 1
ATOM 677 C C . LEU A 1 88 ? 3.774 4.206 -3.499 1.00 95.38 88 LEU A C 1
ATOM 679 O O . LEU A 1 88 ? 3.842 4.142 -4.726 1.00 95.38 88 LEU A O 1
ATOM 683 N N . LYS A 1 89 ? 4.340 5.193 -2.806 1.00 95.56 89 LYS A N 1
ATOM 684 C CA . LYS A 1 89 ? 5.086 6.284 -3.435 1.00 95.56 89 LYS A CA 1
ATOM 685 C C . LYS A 1 89 ? 6.310 5.762 -4.191 1.00 95.56 89 LYS A C 1
ATOM 687 O O . LYS A 1 89 ? 6.515 6.122 -5.354 1.00 95.56 89 LYS A O 1
ATOM 692 N N . LEU A 1 90 ? 7.097 4.891 -3.555 1.00 94.75 90 LEU A N 1
ATOM 693 C CA . LEU A 1 90 ? 8.267 4.261 -4.174 1.00 94.75 90 LEU A CA 1
ATOM 694 C C . LEU A 1 90 ? 7.871 3.411 -5.385 1.00 94.75 90 LEU A C 1
ATOM 696 O O . LEU A 1 90 ? 8.508 3.501 -6.435 1.00 94.75 90 LEU A O 1
ATOM 700 N N . PHE A 1 91 ? 6.787 2.641 -5.261 1.00 96.44 91 PHE A N 1
ATOM 701 C CA . PHE A 1 91 ? 6.235 1.848 -6.351 1.00 96.44 91 PHE A CA 1
ATOM 702 C C . PHE A 1 91 ? 5.865 2.727 -7.546 1.00 96.44 91 PHE A C 1
ATOM 704 O O . PHE A 1 91 ? 6.362 2.471 -8.636 1.00 96.44 91 PHE A O 1
ATOM 711 N N . TRP A 1 92 ? 5.057 3.777 -7.362 1.00 96.44 92 TRP A N 1
ATOM 712 C CA . TRP A 1 92 ? 4.615 4.626 -8.475 1.00 96.44 92 TRP A CA 1
ATOM 713 C C . TRP A 1 92 ? 5.761 5.378 -9.138 1.00 96.44 92 TRP A C 1
ATOM 715 O O . TRP A 1 92 ? 5.808 5.463 -10.363 1.00 96.44 92 TRP A O 1
ATOM 725 N N . THR A 1 93 ? 6.718 5.857 -8.343 1.00 94.62 93 THR A N 1
ATOM 726 C CA . THR A 1 93 ? 7.927 6.506 -8.863 1.00 94.62 93 THR A CA 1
ATOM 727 C C . THR A 1 93 ? 8.688 5.559 -9.786 1.00 94.62 93 THR A C 1
ATOM 729 O O . THR A 1 93 ? 9.003 5.905 -10.924 1.00 94.62 93 THR A O 1
ATOM 732 N N . GLN A 1 94 ? 8.940 4.333 -9.321 1.00 93.94 94 GLN A N 1
ATOM 733 C CA . GLN A 1 94 ? 9.664 3.345 -10.111 1.00 93.94 94 GLN A CA 1
ATOM 734 C C . GLN A 1 94 ? 8.836 2.843 -11.301 1.00 93.94 94 GLN A C 1
ATOM 736 O O . GLN A 1 94 ? 9.393 2.615 -12.374 1.00 93.94 94 GLN A O 1
ATOM 741 N N . PHE A 1 95 ? 7.524 2.673 -11.134 1.00 93.88 95 PHE A N 1
ATOM 742 C CA . PHE A 1 95 ? 6.616 2.198 -12.176 1.00 93.88 95 PHE A CA 1
ATOM 743 C C . PHE A 1 95 ? 6.594 3.170 -13.354 1.00 93.88 95 PHE A C 1
ATOM 745 O O . PHE A 1 95 ? 6.824 2.750 -14.484 1.00 93.88 95 PHE A O 1
ATOM 752 N N . ASN A 1 96 ? 6.409 4.465 -13.086 1.00 92.38 96 ASN A N 1
ATOM 753 C CA . ASN A 1 96 ? 6.373 5.495 -14.124 1.00 92.38 96 ASN A CA 1
ATOM 754 C C . ASN A 1 96 ? 7.730 5.626 -14.827 1.00 92.38 96 ASN A C 1
ATOM 756 O O . ASN A 1 96 ? 7.780 5.600 -16.052 1.00 92.38 96 ASN A O 1
ATOM 760 N N . LYS A 1 97 ? 8.836 5.627 -14.067 1.00 90.25 97 LYS A N 1
ATOM 761 C CA . LYS A 1 97 ? 10.188 5.621 -14.649 1.00 90.25 97 LYS A CA 1
ATOM 762 C C . LYS A 1 97 ? 10.387 4.447 -15.614 1.00 90.25 97 LYS A C 1
ATOM 764 O O . LYS A 1 97 ? 10.928 4.611 -16.704 1.00 90.25 97 LYS A O 1
ATOM 769 N N . THR A 1 98 ? 9.958 3.255 -15.202 1.00 89.56 98 THR A N 1
ATOM 770 C CA . THR A 1 98 ? 10.128 2.036 -16.002 1.00 89.56 98 THR A CA 1
ATOM 771 C C . THR A 1 98 ? 9.195 2.025 -17.215 1.00 89.56 98 THR A C 1
ATOM 773 O O . THR A 1 98 ? 9.577 1.494 -18.248 1.00 89.56 98 THR A O 1
ATOM 776 N N . ALA A 1 99 ? 8.006 2.627 -17.120 1.00 87.25 99 ALA A N 1
ATOM 777 C CA . ALA A 1 99 ? 7.053 2.731 -18.226 1.00 87.25 99 ALA A CA 1
ATOM 778 C C . ALA A 1 99 ? 7.527 3.669 -19.352 1.00 87.25 99 ALA A C 1
ATOM 780 O O . ALA A 1 99 ? 7.202 3.442 -20.512 1.00 87.25 99 ALA A O 1
ATOM 781 N N . GLU A 1 100 ? 8.303 4.700 -19.017 1.00 88.12 100 GLU A N 1
ATOM 782 C CA . GLU A 1 100 ? 8.882 5.654 -19.978 1.00 88.12 100 GLU A CA 1
ATOM 783 C C . GLU A 1 100 ? 10.218 5.175 -20.572 1.00 88.12 100 GLU A C 1
ATOM 785 O O . GLU A 1 100 ? 10.746 5.768 -21.513 1.00 88.12 100 GLU A O 1
ATOM 790 N N . SER A 1 101 ? 10.772 4.093 -20.026 1.00 85.69 101 SER A N 1
ATOM 791 C CA . SER A 1 101 ? 12.080 3.563 -20.399 1.00 85.69 101 SER A CA 1
ATOM 792 C C . SER A 1 101 ? 11.943 2.259 -21.180 1.00 85.69 101 SER A C 1
ATOM 794 O O . SER A 1 101 ? 10.993 1.500 -21.020 1.00 85.69 101 SER A O 1
ATOM 796 N N . THR A 1 102 ? 12.931 1.956 -22.014 1.00 85.19 102 THR A N 1
ATOM 797 C CA . THR A 1 102 ? 13.028 0.695 -22.755 1.00 85.19 102 THR A CA 1
ATOM 798 C C . THR A 1 102 ? 14.438 0.127 -22.603 1.00 85.19 102 THR A C 1
ATOM 800 O O . THR A 1 102 ? 15.361 0.878 -22.275 1.00 85.19 102 THR A O 1
ATOM 803 N N . PRO A 1 103 ? 14.665 -1.167 -22.901 1.00 84.69 103 PRO A N 1
ATOM 804 C CA . PRO A 1 103 ? 16.016 -1.728 -22.923 1.00 84.69 103 PRO A CA 1
ATOM 805 C C . PRO A 1 103 ? 16.987 -0.991 -23.860 1.00 84.69 103 PRO A C 1
ATOM 807 O O . PRO A 1 103 ? 18.194 -1.104 -23.679 1.00 84.69 103 PRO A O 1
ATOM 810 N N . ALA A 1 104 ? 16.469 -0.272 -24.863 1.00 85.88 104 ALA A N 1
ATOM 811 C CA . ALA A 1 104 ? 17.264 0.508 -25.808 1.00 85.88 104 ALA A CA 1
ATOM 812 C C . ALA A 1 104 ? 17.572 1.931 -25.311 1.00 85.88 104 ALA A C 1
ATOM 814 O O . ALA A 1 104 ? 18.564 2.514 -25.738 1.00 85.88 104 ALA A O 1
ATOM 815 N N . THR A 1 105 ? 16.738 2.495 -24.428 1.00 88.12 105 THR A N 1
ATOM 816 C CA . THR A 1 105 ? 16.858 3.888 -23.961 1.00 88.12 105 THR A CA 1
ATOM 817 C C . THR A 1 105 ? 17.471 4.023 -22.569 1.00 88.12 105 THR A C 1
ATOM 819 O O . THR A 1 105 ? 18.023 5.077 -22.268 1.00 88.12 105 THR A O 1
ATOM 822 N N . ASP A 1 106 ? 17.428 2.978 -21.733 1.00 87.94 106 ASP A N 1
ATOM 823 C CA . ASP A 1 106 ? 18.052 2.979 -20.403 1.00 87.94 106 ASP A CA 1
ATOM 824 C C . ASP A 1 106 ? 18.903 1.711 -20.175 1.00 87.94 106 ASP A C 1
ATOM 826 O O . ASP A 1 106 ? 18.352 0.605 -20.091 1.00 87.94 106 ASP A O 1
ATOM 830 N N . PRO A 1 107 ? 20.236 1.830 -19.994 1.00 89.31 107 PRO A N 1
ATOM 831 C CA . PRO A 1 107 ? 21.092 0.686 -19.672 1.00 89.31 107 PRO A CA 1
ATOM 832 C C . PRO A 1 107 ? 20.723 0.009 -18.339 1.00 89.31 107 PRO A C 1
ATOM 834 O O . PRO A 1 107 ? 21.016 -1.172 -18.142 1.00 89.31 107 PRO A O 1
ATOM 837 N N . ASN A 1 108 ? 20.045 0.714 -17.427 1.00 91.62 108 ASN A N 1
ATOM 838 C CA . ASN A 1 108 ? 19.622 0.188 -16.129 1.00 91.62 108 ASN A CA 1
ATOM 839 C C . ASN A 1 108 ? 18.235 -0.469 -16.148 1.00 91.62 108 ASN A C 1
ATOM 841 O O . ASN A 1 108 ? 17.812 -0.984 -15.106 1.00 91.62 108 ASN A O 1
ATOM 845 N N . PHE A 1 109 ? 17.549 -0.524 -17.297 1.00 90.19 109 PHE A N 1
ATOM 846 C CA . PHE A 1 109 ? 16.159 -0.981 -17.418 1.00 90.19 109 PHE A CA 1
ATOM 847 C C . PHE A 1 109 ? 15.887 -2.329 -16.727 1.00 90.19 109 PHE A C 1
ATOM 849 O O . PHE A 1 109 ? 14.928 -2.476 -15.969 1.00 90.19 109 PHE A O 1
ATOM 856 N N . LYS A 1 110 ? 16.776 -3.319 -16.906 1.00 90.44 110 LYS A N 1
ATOM 857 C CA . LYS A 1 110 ? 16.649 -4.634 -16.244 1.00 90.44 110 LYS A CA 1
ATOM 858 C C . LYS A 1 110 ? 16.720 -4.530 -14.717 1.00 90.44 110 LYS A C 1
ATOM 860 O O . LYS A 1 110 ? 15.949 -5.182 -14.017 1.00 90.44 110 LYS A O 1
ATOM 865 N N . SER A 1 111 ? 17.643 -3.723 -14.194 1.00 92.69 111 SER A N 1
ATOM 866 C CA . SER A 1 111 ? 17.789 -3.525 -12.747 1.00 92.69 111 SER A CA 1
ATOM 867 C C . SER A 1 111 ? 16.573 -2.812 -12.150 1.00 92.69 111 SER A C 1
ATOM 869 O O . SER A 1 111 ? 16.125 -3.144 -11.051 1.00 92.69 111 SER A O 1
ATOM 871 N N . ASP A 1 112 ? 15.987 -1.894 -12.912 1.00 91.69 112 ASP A N 1
ATOM 872 C CA . ASP A 1 112 ? 14.817 -1.122 -12.527 1.00 91.69 112 ASP A CA 1
ATOM 873 C C . ASP A 1 112 ? 13.534 -1.961 -12.559 1.00 91.69 112 ASP A C 1
ATOM 875 O O . ASP A 1 112 ? 12.737 -1.879 -11.624 1.00 91.69 112 ASP A O 1
ATOM 879 N N . LEU A 1 113 ? 13.398 -2.889 -13.512 1.00 91.56 113 LEU A N 1
ATOM 880 C CA . LEU A 1 113 ? 12.362 -3.927 -13.476 1.00 91.56 113 LEU A CA 1
ATOM 881 C C . LEU A 1 113 ? 12.473 -4.826 -12.237 1.00 91.56 113 LEU A C 1
ATOM 883 O O . LEU A 1 113 ? 11.459 -5.166 -11.622 1.00 91.56 113 LEU A O 1
ATOM 887 N N . ILE A 1 114 ? 13.692 -5.197 -11.827 1.00 93.56 114 ILE A N 1
ATOM 888 C CA . ILE A 1 114 ? 13.906 -5.983 -10.601 1.00 93.56 114 ILE A CA 1
ATOM 889 C C . ILE A 1 114 ? 13.479 -5.180 -9.366 1.00 93.56 114 ILE A C 1
ATOM 891 O O . ILE A 1 114 ? 12.808 -5.728 -8.487 1.00 93.56 114 ILE A O 1
ATOM 895 N N . LYS A 1 115 ? 13.826 -3.887 -9.285 1.00 93.94 115 LYS A N 1
ATOM 896 C CA . LYS A 1 115 ? 13.362 -3.005 -8.198 1.00 93.94 115 LYS A CA 1
ATOM 897 C C . LYS A 1 115 ? 11.844 -2.883 -8.194 1.00 93.94 115 LYS A C 1
ATOM 899 O O . LYS A 1 115 ? 11.230 -3.043 -7.143 1.00 93.94 115 LYS A O 1
ATOM 904 N N . LEU A 1 116 ? 11.235 -2.679 -9.360 1.00 94.25 116 LEU A N 1
ATOM 905 C CA . LEU A 1 116 ? 9.788 -2.586 -9.492 1.00 94.25 116 LEU A CA 1
ATOM 906 C C . LEU A 1 116 ? 9.096 -3.864 -9.003 1.00 94.25 116 LEU A C 1
ATOM 908 O O . LEU A 1 116 ? 8.140 -3.792 -8.233 1.00 94.25 116 LEU A O 1
ATOM 912 N N . ARG A 1 117 ? 9.631 -5.037 -9.362 1.00 94.75 117 ARG A N 1
ATOM 913 C CA . ARG A 1 117 ? 9.146 -6.330 -8.859 1.00 94.75 117 ARG A CA 1
ATOM 914 C C . ARG A 1 117 ? 9.270 -6.440 -7.336 1.00 94.75 117 ARG A C 1
ATOM 916 O O . ARG A 1 117 ? 8.359 -6.947 -6.686 1.00 94.75 117 ARG A O 1
ATOM 923 N N . LYS A 1 118 ? 10.366 -5.953 -6.742 1.00 95.69 118 LYS A N 1
ATOM 924 C CA . LYS A 1 118 ? 10.514 -5.899 -5.275 1.00 95.69 118 LYS A CA 1
ATOM 925 C C . LYS A 1 118 ? 9.444 -5.009 -4.643 1.00 95.69 118 LYS A C 1
ATOM 927 O O . LYS A 1 118 ? 8.832 -5.427 -3.665 1.00 95.69 118 LYS A O 1
ATOM 932 N N . TYR A 1 119 ? 9.175 -3.835 -5.216 1.00 95.44 119 TYR A N 1
ATOM 933 C CA . TYR A 1 119 ? 8.117 -2.955 -4.721 1.00 95.44 119 TYR A CA 1
ATOM 934 C C . TYR A 1 119 ? 6.731 -3.583 -4.855 1.00 95.44 119 TYR A C 1
ATOM 936 O O . TYR A 1 119 ? 5.970 -3.510 -3.899 1.00 95.44 119 TYR A O 1
ATOM 944 N N . TYR A 1 120 ? 6.426 -4.287 -5.949 1.00 95.56 120 TYR A N 1
ATOM 945 C CA . TYR A 1 120 ? 5.186 -5.065 -6.073 1.00 95.56 120 TYR A CA 1
ATOM 946 C C . TYR A 1 120 ? 5.005 -6.050 -4.902 1.00 95.56 120 TYR A C 1
ATOM 948 O O . TYR A 1 120 ? 3.954 -6.071 -4.261 1.00 95.56 120 TYR A O 1
ATOM 956 N N . PHE A 1 121 ? 6.047 -6.813 -4.550 1.00 95.75 121 PHE A N 1
ATOM 957 C CA . PHE A 1 121 ? 5.980 -7.713 -3.394 1.00 95.75 121 PHE A CA 1
ATOM 958 C C . PHE A 1 121 ? 5.834 -6.966 -2.063 1.00 95.75 121 PHE A C 1
ATOM 960 O O . PHE A 1 121 ? 5.122 -7.443 -1.180 1.00 95.75 121 PHE A O 1
ATOM 967 N N . SER A 1 122 ? 6.461 -5.796 -1.910 1.00 95.62 122 SER A N 1
ATOM 968 C CA . SER A 1 122 ? 6.250 -4.945 -0.733 1.00 95.62 122 SER A CA 1
ATOM 969 C C . SER A 1 122 ? 4.801 -4.465 -0.628 1.00 95.62 122 SER A C 1
ATOM 971 O O . SER A 1 122 ? 4.226 -4.564 0.449 1.00 95.62 122 SER A O 1
ATOM 973 N N . ILE A 1 123 ? 4.183 -4.028 -1.732 1.00 96.38 123 ILE A N 1
ATOM 974 C CA . ILE A 1 123 ? 2.768 -3.624 -1.778 1.00 96.38 123 ILE A CA 1
ATOM 975 C C . ILE A 1 123 ?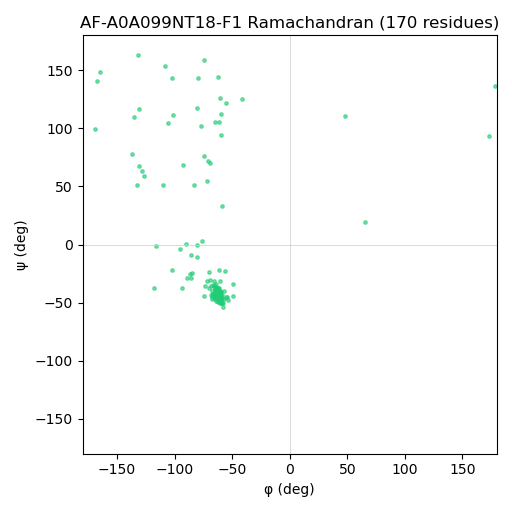 1.855 -4.785 -1.384 1.00 96.38 123 ILE A C 1
ATOM 977 O O . ILE A 1 123 ? 0.949 -4.605 -0.571 1.00 96.38 123 ILE A O 1
ATOM 981 N N . ARG A 1 124 ? 2.121 -5.992 -1.895 1.00 96.06 124 ARG A N 1
ATOM 982 C CA . ARG A 1 124 ? 1.360 -7.192 -1.525 1.00 96.06 124 ARG A CA 1
ATOM 983 C C . ARG A 1 124 ? 1.462 -7.493 -0.027 1.00 96.06 124 ARG A C 1
ATOM 985 O O . ARG A 1 124 ? 0.442 -7.690 0.622 1.00 96.06 124 ARG A O 1
ATOM 992 N N . ARG A 1 125 ? 2.669 -7.427 0.544 1.00 94.88 125 ARG A N 1
ATOM 993 C CA . ARG A 1 125 ? 2.876 -7.580 1.995 1.00 94.88 125 ARG A CA 1
ATOM 994 C C . ARG A 1 125 ? 2.208 -6.469 2.808 1.00 94.88 125 ARG A C 1
ATOM 996 O O . ARG A 1 125 ? 1.757 -6.723 3.919 1.00 94.88 125 ARG A O 1
ATOM 1003 N N . CYS A 1 126 ? 2.151 -5.239 2.295 1.00 95.31 126 CYS A N 1
ATOM 1004 C CA . CYS A 1 126 ? 1.410 -4.152 2.936 1.00 95.31 126 CYS A CA 1
ATOM 1005 C C . CYS A 1 126 ? -0.088 -4.459 2.997 1.00 95.31 126 CYS A C 1
ATOM 1007 O O . CYS A 1 126 ? -0.688 -4.244 4.045 1.00 95.31 126 CYS A O 1
ATOM 1009 N N . LEU A 1 127 ? -0.667 -5.001 1.921 1.00 95.25 127 LEU A N 1
ATOM 1010 C CA . LEU A 1 127 ? -2.064 -5.434 1.901 1.00 95.25 127 LEU A CA 1
ATOM 1011 C C . LEU A 1 127 ? -2.317 -6.532 2.946 1.00 95.25 127 LEU A C 1
ATOM 1013 O O . LEU A 1 127 ? -3.198 -6.378 3.781 1.00 95.25 127 LEU A O 1
ATOM 1017 N N . GLU A 1 128 ? -1.474 -7.568 2.972 1.00 95.00 128 GLU A N 1
ATOM 1018 C CA . GLU A 1 128 ? -1.558 -8.659 3.958 1.00 95.00 128 GLU A CA 1
ATOM 1019 C C . GLU A 1 128 ? -1.472 -8.136 5.403 1.00 95.00 128 GLU A C 1
ATOM 1021 O O . GLU A 1 128 ? -2.206 -8.585 6.278 1.00 95.00 128 GLU A O 1
ATOM 1026 N N . ARG A 1 129 ? -0.606 -7.150 5.673 1.00 93.69 129 ARG A N 1
ATOM 1027 C CA . ARG A 1 129 ? -0.516 -6.514 6.998 1.00 93.69 129 ARG A CA 1
ATOM 1028 C C . ARG A 1 129 ? -1.758 -5.706 7.349 1.00 93.69 129 ARG A C 1
ATOM 1030 O O . ARG A 1 129 ? -2.167 -5.739 8.503 1.00 93.69 129 ARG A O 1
ATOM 1037 N N . VAL A 1 130 ? -2.327 -4.974 6.393 1.00 92.94 130 VAL A N 1
ATOM 1038 C CA . VAL A 1 130 ? -3.571 -4.218 6.593 1.00 92.94 130 VAL A CA 1
ATOM 1039 C C . VAL A 1 130 ? -4.726 -5.169 6.901 1.00 92.94 130 VAL A C 1
ATOM 1041 O O . VAL A 1 130 ? -5.444 -4.947 7.872 1.00 92.94 130 VAL A O 1
ATOM 1044 N N . ASP A 1 131 ? -4.850 -6.263 6.150 1.00 93.50 131 ASP A N 1
ATOM 1045 C CA . ASP A 1 131 ? -5.869 -7.283 6.397 1.00 93.50 131 ASP A CA 1
ATOM 1046 C C . ASP A 1 131 ? -5.678 -7.932 7.777 1.00 93.50 131 ASP A C 1
ATOM 1048 O O . ASP A 1 131 ? -6.634 -8.055 8.542 1.00 93.50 131 ASP A O 1
ATOM 1052 N N . SER A 1 132 ? -4.441 -8.268 8.159 1.00 92.50 132 SER A N 1
ATOM 1053 C CA . SER A 1 132 ? -4.137 -8.754 9.512 1.00 92.50 132 SER A CA 1
ATOM 1054 C C . SER A 1 132 ? -4.495 -7.734 10.594 1.00 92.50 132 SER A C 1
ATOM 1056 O O . SER A 1 132 ? -5.057 -8.113 11.612 1.00 92.50 132 SER A O 1
ATOM 1058 N N . GLN A 1 133 ? -4.224 -6.441 10.388 1.00 89.62 133 GLN A N 1
ATOM 1059 C CA . GLN A 1 133 ? -4.569 -5.382 11.348 1.00 89.62 133 GLN A CA 1
ATOM 1060 C C . GLN A 1 133 ? -6.079 -5.237 11.557 1.00 89.62 133 GLN A C 1
ATOM 1062 O O . GLN A 1 133 ? -6.523 -5.003 12.683 1.00 89.62 133 GLN A O 1
ATOM 1067 N N . ILE A 1 134 ? -6.864 -5.396 10.488 1.00 90.50 134 ILE A N 1
ATOM 1068 C CA . ILE A 1 134 ? -8.328 -5.403 10.559 1.00 90.50 134 ILE A CA 1
ATOM 1069 C C . ILE A 1 134 ? -8.803 -6.648 11.311 1.00 90.50 134 ILE A C 1
ATOM 1071 O O . ILE A 1 134 ? -9.622 -6.536 12.215 1.00 90.50 134 ILE A O 1
ATOM 1075 N N . ASN A 1 135 ? -8.248 -7.820 10.999 1.00 90.69 135 ASN A N 1
ATOM 1076 C CA . ASN A 1 135 ? -8.703 -9.097 11.556 1.00 90.69 135 ASN A CA 1
ATOM 1077 C C . ASN A 1 135 ? -8.175 -9.408 12.969 1.00 90.69 135 ASN A C 1
ATOM 1079 O O . ASN A 1 135 ? -8.671 -10.335 13.598 1.00 90.69 135 ASN A O 1
ATOM 1083 N N . ASN A 1 136 ? -7.207 -8.645 13.486 1.00 87.06 136 ASN A N 1
ATOM 1084 C CA . ASN A 1 136 ? -6.617 -8.842 14.819 1.00 87.06 136 ASN A CA 1
ATOM 1085 C C . ASN A 1 136 ? -7.509 -8.351 15.983 1.00 87.06 136 ASN A C 1
ATOM 1087 O O . ASN A 1 136 ? -7.088 -8.359 17.136 1.00 87.06 136 ASN A O 1
ATOM 1091 N N . SER A 1 137 ? -8.719 -7.870 15.695 1.00 83.00 137 SER A N 1
ATOM 1092 C CA . SER A 1 137 ? -9.715 -7.506 16.708 1.00 83.00 137 SER A CA 1
ATOM 1093 C C . SER A 1 137 ? -10.784 -8.580 16.825 1.00 83.00 137 SER A C 1
ATOM 1095 O O . SER A 1 137 ? -11.203 -9.133 15.818 1.00 83.00 137 SER A O 1
ATOM 1097 N N . GLU A 1 138 ? -11.271 -8.839 18.035 1.00 83.88 138 GLU A N 1
ATOM 1098 C CA . GLU A 1 138 ? -12.429 -9.719 18.256 1.00 83.88 138 GLU A CA 1
ATOM 1099 C C . GLU A 1 138 ? -13.763 -8.964 18.115 1.00 83.88 138 GLU A C 1
ATOM 1101 O O . GLU A 1 138 ? -14.774 -9.560 17.756 1.00 83.88 138 GLU A O 1
ATOM 1106 N N . ASP A 1 139 ? -13.760 -7.643 18.328 1.00 85.75 139 ASP A N 1
ATOM 1107 C CA . ASP A 1 139 ? -14.943 -6.786 18.205 1.00 85.75 139 ASP A CA 1
ATOM 1108 C C . ASP A 1 139 ? -15.238 -6.422 16.740 1.00 85.75 139 ASP A C 1
ATOM 1110 O O . ASP A 1 139 ? -14.461 -5.724 16.083 1.00 85.75 139 ASP A O 1
ATOM 1114 N N . GLU A 1 140 ? -16.398 -6.852 16.243 1.00 86.12 140 GLU A N 1
ATOM 1115 C CA . GLU A 1 140 ? -16.884 -6.552 14.891 1.00 86.12 140 GLU A CA 1
ATOM 1116 C C . GLU A 1 140 ? -17.060 -5.049 14.627 1.00 86.12 140 GLU A C 1
ATOM 1118 O O . GLU A 1 140 ? -16.824 -4.594 13.506 1.00 86.12 140 GLU A O 1
ATOM 1123 N N . LYS A 1 141 ? -17.400 -4.241 15.641 1.00 81.81 141 LYS A N 1
ATOM 1124 C CA . LYS A 1 141 ? -17.470 -2.780 15.471 1.00 81.81 141 LYS A CA 1
ATOM 1125 C C . LYS A 1 141 ? -16.081 -2.190 15.249 1.00 81.81 141 LYS A C 1
ATOM 1127 O O . LYS A 1 141 ? -15.904 -1.362 14.358 1.00 81.81 141 LYS A O 1
ATOM 1132 N N . GLU A 1 142 ? -15.087 -2.643 16.015 1.00 81.81 142 GLU A N 1
ATOM 1133 C CA . GLU A 1 142 ? -13.690 -2.226 15.849 1.00 81.81 142 GLU A CA 1
ATOM 1134 C C . GLU A 1 142 ? -13.159 -2.616 14.459 1.00 81.81 142 GLU A C 1
ATOM 1136 O O . GLU A 1 142 ? -12.485 -1.813 13.807 1.00 81.81 142 GLU A O 1
ATOM 1141 N N . LYS A 1 143 ? -13.499 -3.820 13.972 1.00 86.81 143 LYS A N 1
ATOM 1142 C CA . LYS A 1 143 ? -13.149 -4.261 12.613 1.00 86.81 143 LYS A CA 1
ATOM 1143 C C . LYS A 1 143 ? -13.743 -3.349 11.551 1.00 86.81 143 LYS A C 1
ATOM 1145 O O . LYS A 1 143 ? -13.023 -2.942 10.640 1.00 86.81 143 LYS A O 1
ATOM 1150 N N . GLU A 1 144 ? -15.026 -3.016 11.666 1.00 85.50 144 GLU A N 1
ATOM 1151 C CA . GLU A 1 144 ? -15.702 -2.161 10.690 1.00 85.50 144 GLU A CA 1
ATOM 1152 C C . GLU A 1 144 ? -15.095 -0.751 10.673 1.00 85.50 144 GLU A C 1
ATOM 1154 O O . GLU A 1 144 ? -14.783 -0.231 9.601 1.00 85.50 144 GLU A O 1
ATOM 1159 N N . ILE A 1 145 ? -14.786 -0.183 11.844 1.00 83.56 145 ILE A N 1
ATOM 1160 C CA . ILE A 1 145 ? -14.085 1.106 11.955 1.00 83.56 145 ILE A CA 1
ATOM 1161 C C . ILE A 1 145 ? -12.723 1.052 11.254 1.00 83.56 145 ILE A C 1
ATOM 1163 O O . ILE A 1 145 ? -12.411 1.904 10.419 1.00 83.56 145 ILE A O 1
ATOM 1167 N N . LYS A 1 146 ? -11.904 0.032 11.544 1.00 84.62 146 LYS A N 1
ATOM 1168 C CA . LYS A 1 146 ? -10.585 -0.143 10.909 1.00 84.62 146 LYS A CA 1
ATOM 1169 C C . LYS A 1 146 ? -10.698 -0.316 9.399 1.00 84.62 146 LYS A C 1
ATOM 1171 O O . LYS A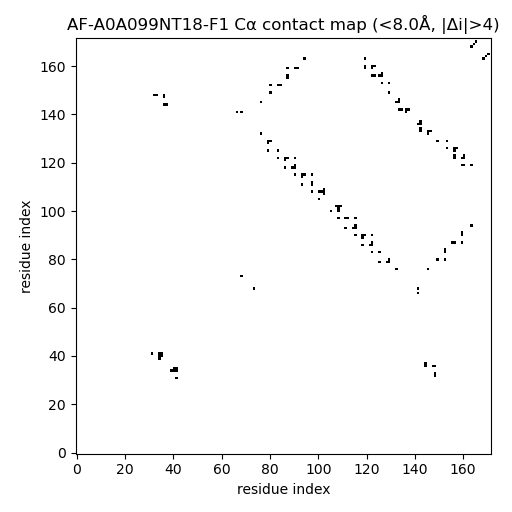 1 146 ? -9.887 0.234 8.654 1.00 84.62 146 LYS A O 1
ATOM 1176 N N . LYS A 1 147 ? -11.695 -1.073 8.946 1.00 88.94 147 LYS A N 1
ATOM 1177 C CA . LYS A 1 147 ? -11.940 -1.341 7.531 1.00 88.94 147 LYS A CA 1
ATOM 1178 C C . LYS A 1 147 ? -12.304 -0.068 6.782 1.00 88.94 147 LYS A C 1
ATOM 1180 O O . LYS A 1 147 ? -11.736 0.171 5.721 1.00 88.94 147 LYS A O 1
ATOM 1185 N N . GLN A 1 148 ? -13.189 0.759 7.331 1.00 85.81 148 GLN A N 1
ATOM 1186 C CA . GLN A 1 148 ? -13.544 2.039 6.720 1.00 85.81 148 GLN A CA 1
ATOM 1187 C C . GLN A 1 148 ? -12.361 3.016 6.734 1.00 85.81 148 GLN A C 1
ATOM 1189 O O . GLN A 1 148 ? -12.055 3.623 5.710 1.00 85.81 148 GLN A O 1
ATOM 1194 N N . LEU A 1 149 ? -11.624 3.086 7.845 1.00 85.25 149 LEU A N 1
ATOM 1195 C CA . LEU A 1 149 ? -10.446 3.944 7.989 1.00 85.25 149 LEU A CA 1
ATOM 1196 C C . LEU A 1 149 ? -9.328 3.596 6.991 1.00 85.25 149 LEU A C 1
ATOM 1198 O O . LEU A 1 149 ? -8.655 4.480 6.464 1.00 85.25 14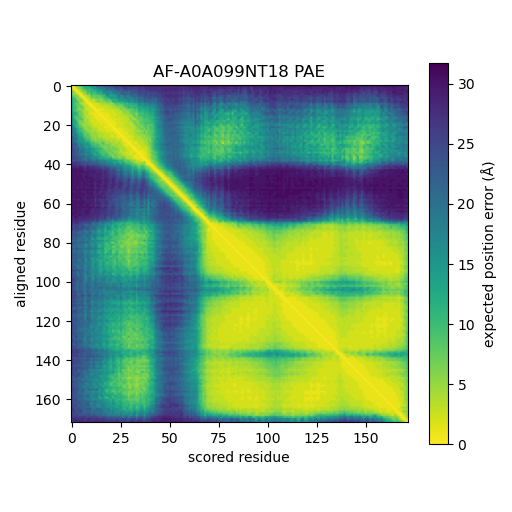9 LEU A O 1
ATOM 1202 N N . LEU A 1 150 ? -9.129 2.304 6.709 1.00 90.12 150 LEU A N 1
ATOM 1203 C CA . LEU A 1 150 ? -8.100 1.812 5.788 1.00 90.12 150 LEU A CA 1
ATOM 1204 C C . LEU A 1 150 ? -8.614 1.584 4.359 1.00 90.12 150 LEU A C 1
ATOM 1206 O O . LEU A 1 150 ? -7.809 1.274 3.478 1.00 90.12 150 LEU A O 1
ATOM 1210 N N . ALA A 1 151 ? -9.909 1.763 4.087 1.00 90.50 151 ALA A N 1
ATOM 1211 C CA . ALA A 1 151 ? -10.497 1.512 2.770 1.00 90.50 151 ALA A CA 1
ATOM 1212 C C . ALA A 1 151 ? -9.790 2.268 1.624 1.00 90.50 151 ALA A C 1
ATOM 1214 O O . ALA A 1 151 ? -9.455 1.620 0.623 1.00 90.50 151 ALA A O 1
ATOM 1215 N N . PRO A 1 152 ? -9.462 3.574 1.748 1.00 91.06 152 PRO A N 1
ATOM 1216 C CA . PRO A 1 152 ? -8.759 4.300 0.686 1.00 91.06 152 PRO A CA 1
ATOM 1217 C C . PRO A 1 152 ? -7.364 3.724 0.401 1.00 91.06 152 PRO A C 1
ATOM 1219 O O . PRO A 1 152 ? -6.934 3.623 -0.755 1.00 91.06 152 PRO A O 1
ATOM 1222 N N . LEU A 1 153 ? -6.662 3.293 1.453 1.00 92.62 153 LEU A N 1
ATOM 1223 C CA . LEU A 1 153 ? -5.352 2.661 1.337 1.00 92.62 153 LEU A CA 1
ATOM 1224 C C . LEU A 1 153 ? -5.466 1.295 0.652 1.00 92.62 153 LEU A C 1
ATOM 1226 O O . LEU A 1 153 ? -4.717 1.021 -0.284 1.00 92.62 153 LEU A O 1
ATOM 1230 N N . ILE A 1 154 ? -6.421 0.458 1.067 1.00 95.00 154 ILE A N 1
ATOM 1231 C CA . ILE A 1 154 ? -6.668 -0.861 0.466 1.00 95.00 154 ILE A CA 1
ATOM 1232 C C . ILE A 1 154 ? -6.954 -0.719 -1.030 1.00 95.00 154 ILE A C 1
ATOM 1234 O O . ILE A 1 154 ? -6.371 -1.440 -1.842 1.00 95.00 154 ILE A O 1
ATOM 1238 N N . GLN A 1 155 ? -7.817 0.225 -1.411 1.00 95.50 155 GLN A N 1
ATOM 1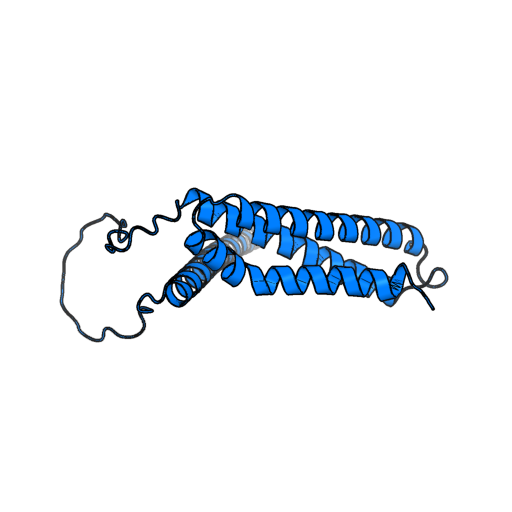239 C CA . GLN A 1 155 ? -8.129 0.492 -2.813 1.00 95.50 155 GLN A CA 1
ATOM 1240 C C . GLN A 1 155 ? -6.882 0.923 -3.597 1.00 95.50 155 GLN A C 1
ATOM 1242 O O . GLN A 1 155 ? -6.653 0.435 -4.708 1.00 95.50 155 GLN A O 1
ATOM 1247 N N . SER A 1 156 ? -6.051 1.787 -3.013 1.00 95.75 156 SER A N 1
ATOM 1248 C CA . SER A 1 156 ? -4.804 2.254 -3.629 1.00 95.75 156 SER A CA 1
ATOM 1249 C C . SER A 1 156 ? -3.794 1.117 -3.822 1.00 95.75 156 SER A C 1
ATOM 1251 O O . SER A 1 156 ? -3.231 0.969 -4.908 1.00 95.75 156 SER A O 1
ATOM 1253 N N . LEU A 1 157 ? -3.615 0.259 -2.810 1.00 96.19 157 LEU A N 1
ATOM 1254 C CA . LEU A 1 157 ? -2.751 -0.925 -2.872 1.00 96.19 157 LEU A CA 1
ATOM 1255 C C . LEU A 1 157 ? -3.233 -1.915 -3.942 1.00 96.19 157 LEU A C 1
ATOM 1257 O O . LEU A 1 157 ? -2.446 -2.331 -4.792 1.00 96.19 157 LEU A O 1
ATOM 1261 N N . LYS A 1 158 ? -4.532 -2.246 -3.961 1.00 96.69 158 LYS A N 1
ATOM 1262 C CA . LYS A 1 158 ? -5.125 -3.133 -4.979 1.00 96.69 158 LYS A CA 1
ATOM 1263 C C . LYS A 1 158 ? -4.972 -2.567 -6.390 1.00 96.69 158 LYS A C 1
ATOM 1265 O O . LYS A 1 158 ? -4.634 -3.306 -7.312 1.00 96.69 158 LYS A O 1
ATOM 1270 N N . SER A 1 159 ? -5.161 -1.259 -6.553 1.00 95.56 159 SER A N 1
ATOM 1271 C CA . SER A 1 159 ? -4.992 -0.583 -7.844 1.00 95.56 159 SER A CA 1
ATOM 1272 C C . SER A 1 159 ? -3.548 -0.654 -8.342 1.00 95.56 159 SER A C 1
ATOM 1274 O O . SER A 1 159 ? -3.326 -0.925 -9.522 1.00 95.56 159 SER A O 1
ATOM 1276 N N . ALA A 1 160 ? -2.566 -0.469 -7.453 1.00 95.19 160 ALA A N 1
ATOM 1277 C CA . ALA A 1 160 ? -1.148 -0.604 -7.783 1.00 95.19 160 ALA A CA 1
ATOM 1278 C C . ALA A 1 160 ? -0.790 -2.030 -8.240 1.00 95.19 160 ALA A C 1
ATOM 1280 O O . ALA A 1 160 ? -0.151 -2.197 -9.281 1.00 95.19 160 ALA A O 1
ATOM 1281 N N . LEU A 1 161 ? -1.257 -3.054 -7.512 1.00 95.69 161 LEU A N 1
ATOM 1282 C CA . LEU A 1 161 ? -1.057 -4.462 -7.879 1.00 95.69 161 LEU A CA 1
ATOM 1283 C C . LEU A 1 161 ? -1.672 -4.780 -9.246 1.00 95.69 161 LEU A C 1
ATOM 1285 O O . LEU A 1 161 ? -0.987 -5.317 -10.114 1.00 95.69 161 LEU A O 1
ATOM 1289 N N . ASN A 1 162 ? -2.929 -4.384 -9.460 1.00 95.44 162 ASN A N 1
ATOM 1290 C CA . ASN A 1 162 ? -3.628 -4.620 -10.720 1.00 95.44 162 ASN A CA 1
ATOM 1291 C C . ASN A 1 162 ? -2.910 -3.954 -11.905 1.00 95.44 162 ASN A C 1
ATOM 1293 O O . ASN A 1 162 ? -2.701 -4.586 -12.937 1.00 95.44 162 ASN A O 1
ATOM 1297 N N . ARG A 1 163 ? -2.461 -2.698 -11.756 1.00 93.50 163 ARG A N 1
ATOM 1298 C CA . ARG A 1 163 ? -1.694 -2.011 -12.810 1.00 93.50 163 ARG A CA 1
ATOM 1299 C C . ARG A 1 163 ? -0.387 -2.730 -13.134 1.00 93.50 163 ARG A C 1
ATOM 1301 O O . ARG A 1 163 ? -0.062 -2.876 -14.307 1.00 93.50 163 ARG A O 1
ATOM 1308 N N . TYR A 1 164 ? 0.341 -3.203 -12.122 1.00 93.75 164 TYR A N 1
ATOM 1309 C CA . TYR A 1 164 ? 1.552 -3.989 -12.353 1.00 93.75 164 TYR A CA 1
ATOM 1310 C C . TYR A 1 164 ? 1.260 -5.275 -13.132 1.00 93.75 164 TYR A C 1
ATOM 1312 O O . TYR A 1 164 ? 1.944 -5.576 -14.108 1.00 93.75 164 TYR A O 1
ATOM 1320 N N . GLU A 1 165 ? 0.231 -6.023 -12.734 1.00 92.50 165 GLU A N 1
ATOM 1321 C CA . GLU A 1 165 ? -0.129 -7.286 -13.381 1.00 92.50 165 GLU A CA 1
ATOM 1322 C C . GLU A 1 165 ? -0.553 -7.094 -14.836 1.00 92.50 165 GLU A C 1
ATOM 1324 O O . GLU A 1 165 ? -0.103 -7.841 -15.705 1.00 92.50 165 GLU A O 1
ATOM 1329 N N . VAL A 1 166 ? -1.361 -6.068 -15.109 1.00 92.00 166 VAL A N 1
ATOM 1330 C CA . VAL A 1 166 ? -1.808 -5.729 -16.466 1.00 92.00 166 VAL A CA 1
ATOM 1331 C C . VAL A 1 166 ? -0.640 -5.287 -17.348 1.00 92.00 166 VAL A C 1
ATOM 1333 O O . VAL A 1 166 ? -0.567 -5.699 -18.500 1.00 92.00 166 VAL A O 1
ATOM 1336 N N . SER A 1 167 ? 0.276 -4.462 -16.836 1.00 86.88 167 SER A N 1
ATOM 1337 C CA . SER A 1 167 ? 1.342 -3.880 -17.660 1.00 86.88 167 SER A CA 1
ATOM 1338 C C . SER A 1 167 ? 2.583 -4.762 -17.808 1.00 86.88 167 SER A C 1
ATOM 1340 O O . SER A 1 167 ? 3.277 -4.644 -18.811 1.00 86.88 167 SER A O 1
ATOM 1342 N N . ILE A 1 168 ? 2.897 -5.607 -16.820 1.00 85.19 168 ILE A N 1
ATOM 1343 C CA . ILE A 1 168 ? 4.185 -6.320 -16.753 1.00 85.19 168 ILE A CA 1
ATOM 1344 C C . ILE A 1 168 ? 4.027 -7.843 -16.816 1.00 85.19 168 ILE A C 1
ATOM 1346 O O . ILE A 1 168 ? 4.872 -8.510 -17.406 1.00 85.19 168 ILE A O 1
ATOM 1350 N N . VAL A 1 169 ? 2.984 -8.412 -16.197 1.00 80.50 169 VAL A N 1
ATOM 1351 C CA . VAL A 1 169 ? 2.822 -9.879 -16.078 1.00 80.50 169 VAL A CA 1
ATOM 1352 C C . VAL A 1 169 ? 1.977 -10.458 -17.204 1.00 80.50 169 VAL A C 1
ATOM 1354 O O . VAL A 1 169 ? 2.275 -11.543 -17.696 1.00 80.50 169 VAL A O 1
ATOM 1357 N N . LYS A 1 170 ? 0.940 -9.731 -17.625 1.00 80.12 170 LYS A N 1
ATOM 1358 C CA . LYS A 1 170 ? 0.078 -10.083 -18.756 1.00 80.12 170 LYS A CA 1
ATOM 1359 C C . LYS A 1 170 ? 0.308 -9.133 -19.939 1.00 80.12 170 LYS A C 1
ATOM 1361 O O . LYS A 1 170 ? -0.671 -8.546 -20.408 1.00 80.12 170 LYS A O 1
ATOM 1366 N N . PRO A 1 171 ? 1.556 -8.908 -20.400 1.00 60.94 171 PRO A N 1
ATOM 1367 C CA . PRO A 1 171 ? 1.737 -8.117 -21.602 1.00 60.94 171 PRO A CA 1
ATOM 1368 C C . PRO A 1 171 ? 1.010 -8.847 -22.737 1.00 60.94 171 PRO A C 1
ATOM 1370 O O . PRO A 1 171 ? 1.175 -10.057 -22.904 1.00 60.94 171 PRO A O 1
ATOM 1373 N N . LYS A 1 172 ? 0.121 -8.118 -23.416 1.00 46.28 172 LYS A N 1
ATOM 1374 C CA . LYS A 1 172 ? -0.538 -8.580 -24.640 1.00 46.28 172 LYS A CA 1
ATOM 1375 C C . LYS A 1 172 ? 0.492 -8.921 -25.708 1.00 46.28 172 LYS A C 1
ATOM 1377 O O . LYS A 1 172 ? 1.496 -8.178 -25.790 1.00 46.28 172 LYS A O 1
#